Protein AF-A0A661IRS3-F1 (afdb_monomer)

Secondary structure (DSSP, 8-state):
-----------------------SPPP-TTSEEEEEETTEEEEEETTEEE-S---HHHHHHHHHTT-TT--TT-EEEEEHHHHHHHHHHHHTT--THHHHHHHTTSEEEE-EE-

Nearest PDB structures (foldseek):
  8bd3-assembly1_f1  TM=4.767E-01  e=2.513E+00  Chlorella ohadii
  7f0f-assembly1_A  TM=2.849E-01  e=7.244E+00  Saccharothrix mutabilis subsp. capreolus
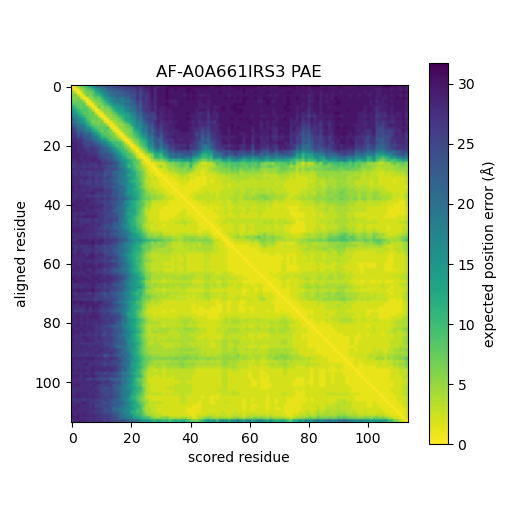
Sequence (114 aa):
MKNINSITALTFTGLLLVGCNATQPSFSPDNTVVKVSNGKSYNIPVGANISPYVDEKVIKFYQKIGLNECKDGDTTWEEENAKDEMNIAISKGDRTIYQKLAKEGRIGCASPIN

Structure (mmCIF, N/CA/C/O backbone):
data_AF-A0A661IRS3-F1
#
_entry.id   AF-A0A661IRS3-F1
#
loop_
_atom_site.group_PDB
_atom_site.id
_atom_site.type_symbol
_atom_site.label_atom_id
_atom_site.label_alt_id
_atom_site.label_comp_id
_atom_site.label_asym_id
_atom_site.label_entity_id
_atom_site.label_seq_id
_atom_site.pdbx_PDB_ins_code
_atom_site.Cartn_x
_atom_site.Cartn_y
_atom_site.Cartn_z
_atom_site.occupancy
_atom_site.B_iso_or_equiv
_atom_site.auth_seq_id
_atom_site.auth_comp_id
_atom_site.auth_asym_id
_atom_site.auth_atom_id
_atom_site.pdbx_PDB_model_num
ATOM 1 N N . MET A 1 1 ? 70.935 -24.563 -28.978 1.00 41.22 1 MET A N 1
ATOM 2 C CA . MET A 1 1 ? 69.600 -23.919 -28.993 1.00 41.22 1 MET A CA 1
ATOM 3 C C . MET A 1 1 ? 68.821 -24.486 -27.812 1.00 41.22 1 MET A C 1
ATOM 5 O O . MET A 1 1 ? 68.617 -25.685 -27.779 1.00 41.22 1 MET A O 1
ATOM 9 N N . LYS A 1 2 ? 68.819 -23.768 -26.684 1.00 40.88 2 LYS A N 1
ATOM 10 C CA . LYS A 1 2 ? 67.712 -22.943 -26.149 1.00 40.88 2 LYS A CA 1
ATOM 11 C C . LYS A 1 2 ? 66.587 -23.769 -25.489 1.00 40.88 2 LYS A C 1
ATOM 13 O O . LYS A 1 2 ? 65.656 -24.200 -26.148 1.00 40.88 2 LYS A O 1
ATOM 18 N N . ASN A 1 3 ? 66.769 -23.942 -24.177 1.00 38.69 3 ASN A N 1
ATOM 19 C CA . ASN A 1 3 ? 65.829 -23.842 -23.054 1.00 38.69 3 ASN A CA 1
ATOM 20 C C . ASN A 1 3 ? 64.414 -24.419 -23.224 1.00 38.69 3 ASN A C 1
ATOM 22 O O . ASN A 1 3 ? 63.569 -23.857 -23.916 1.00 38.69 3 ASN A O 1
ATOM 26 N N . ILE A 1 4 ? 64.153 -25.489 -22.470 1.00 53.62 4 ILE A N 1
ATOM 27 C CA . ILE A 1 4 ? 62.824 -26.040 -22.203 1.00 53.62 4 ILE A CA 1
ATOM 28 C C . ILE A 1 4 ? 62.097 -25.047 -21.287 1.00 53.62 4 ILE A C 1
ATOM 30 O O . ILE A 1 4 ? 62.492 -24.859 -20.137 1.00 53.62 4 ILE A O 1
ATOM 34 N N . ASN A 1 5 ? 61.068 -24.390 -21.817 1.00 47.81 5 ASN A N 1
ATOM 35 C CA . ASN A 1 5 ? 60.242 -23.431 -21.093 1.00 47.81 5 ASN A CA 1
ATOM 36 C C . ASN A 1 5 ? 58.891 -24.042 -20.694 1.00 47.81 5 ASN A C 1
ATOM 38 O O . ASN A 1 5 ? 58.208 -24.657 -21.509 1.00 47.81 5 ASN A O 1
ATOM 42 N N . SER A 1 6 ? 58.508 -23.705 -19.462 1.00 47.72 6 SER A N 1
ATOM 43 C CA . SER A 1 6 ? 57.142 -23.518 -18.959 1.00 47.72 6 SER A CA 1
ATOM 44 C C . SER A 1 6 ? 56.360 -24.752 -18.504 1.00 47.72 6 SER A C 1
ATOM 46 O O . SER A 1 6 ? 55.563 -25.346 -19.224 1.00 47.72 6 SER A O 1
ATOM 48 N N . ILE A 1 7 ? 56.537 -25.025 -17.209 1.00 51.81 7 ILE A N 1
ATOM 49 C CA . ILE A 1 7 ? 55.627 -25.763 -16.332 1.00 51.81 7 ILE A CA 1
ATOM 50 C C . ILE A 1 7 ? 54.243 -25.102 -16.366 1.00 51.81 7 ILE A C 1
ATOM 52 O O . ILE A 1 7 ? 54.091 -23.909 -16.104 1.00 51.81 7 ILE A O 1
ATOM 56 N N . THR A 1 8 ? 53.236 -25.904 -16.686 1.00 52.47 8 THR A N 1
ATOM 57 C CA . THR A 1 8 ? 51.813 -25.583 -16.602 1.00 52.47 8 THR A CA 1
ATOM 58 C C . THR A 1 8 ? 51.417 -25.413 -15.132 1.00 52.47 8 THR A C 1
ATOM 60 O O . THR A 1 8 ? 51.408 -26.384 -14.382 1.00 52.47 8 THR A O 1
ATOM 63 N N . ALA A 1 9 ? 51.078 -24.195 -14.711 1.00 52.56 9 ALA A N 1
ATOM 64 C CA . ALA A 1 9 ? 50.473 -23.931 -13.406 1.00 52.56 9 ALA A CA 1
ATOM 65 C C . ALA A 1 9 ? 49.120 -23.235 -13.608 1.00 52.56 9 ALA A C 1
ATOM 67 O O . ALA A 1 9 ? 49.004 -22.013 -13.605 1.00 52.56 9 ALA A O 1
ATOM 68 N N . LEU A 1 10 ? 48.089 -24.051 -13.835 1.00 57.03 10 LEU A N 1
ATOM 69 C CA . LEU A 1 10 ? 46.687 -23.667 -13.702 1.00 57.03 10 LEU A CA 1
ATOM 70 C C . LEU A 1 10 ? 46.352 -23.638 -12.206 1.00 57.03 10 LEU A C 1
ATOM 72 O O . LEU A 1 10 ? 45.936 -24.641 -11.637 1.00 57.03 10 LEU A O 1
ATOM 76 N N . THR A 1 11 ? 46.538 -22.494 -11.557 1.00 57.78 11 THR A N 1
ATOM 77 C CA . THR A 1 11 ? 45.944 -22.230 -10.240 1.00 57.78 11 THR A CA 1
ATOM 78 C C . THR A 1 11 ? 44.863 -21.177 -10.403 1.00 57.78 11 THR A C 1
ATOM 80 O O . THR A 1 11 ? 45.095 -19.982 -10.247 1.00 57.78 11 THR A O 1
ATOM 83 N N . PHE A 1 12 ? 43.671 -21.654 -10.762 1.00 54.16 12 PHE A N 1
ATOM 84 C CA . PHE A 1 12 ? 42.418 -20.919 -10.644 1.00 54.16 12 PHE A CA 1
ATOM 85 C C . PHE A 1 12 ? 42.050 -20.916 -9.153 1.00 54.16 12 PHE A C 1
ATOM 87 O O . PHE A 1 12 ? 41.363 -21.807 -8.658 1.00 54.16 12 PHE A O 1
ATOM 94 N N . THR A 1 13 ? 42.612 -19.979 -8.392 1.00 61.94 13 THR A N 1
ATOM 95 C CA . THR A 1 13 ? 42.248 -19.783 -6.987 1.00 61.94 13 THR A CA 1
ATOM 96 C C . THR A 1 13 ? 40.800 -19.312 -6.946 1.00 61.94 13 THR A C 1
ATOM 98 O O . THR A 1 13 ? 40.460 -18.249 -7.462 1.00 61.94 13 THR A O 1
ATOM 101 N N . GLY A 1 14 ? 39.939 -20.169 -6.399 1.00 55.44 14 GLY A N 1
ATOM 102 C CA . GLY A 1 14 ? 38.498 -19.996 -6.393 1.00 55.44 14 GLY A CA 1
ATOM 103 C C . GLY A 1 14 ? 38.061 -18.673 -5.778 1.00 55.44 14 GLY A C 1
ATOM 104 O O . GLY A 1 14 ? 38.348 -18.386 -4.616 1.00 55.44 14 GLY A O 1
ATOM 105 N N . LEU A 1 15 ? 37.267 -17.919 -6.541 1.00 55.81 15 LEU A N 1
ATOM 106 C CA . LEU A 1 15 ? 36.246 -17.060 -5.958 1.00 55.81 15 LEU A CA 1
ATOM 107 C C . LEU A 1 15 ? 35.217 -17.978 -5.288 1.00 55.81 15 LEU A C 1
ATOM 109 O O . LEU A 1 15 ? 34.213 -18.363 -5.889 1.00 55.81 15 LEU A O 1
ATOM 113 N N . LEU A 1 16 ? 35.474 -18.354 -4.037 1.00 56.94 16 LEU A N 1
ATOM 114 C CA . LEU A 1 16 ? 34.408 -18.795 -3.152 1.00 56.94 16 LEU A CA 1
ATOM 115 C C . LEU A 1 16 ? 33.581 -17.554 -2.838 1.00 56.94 16 LEU A C 1
ATOM 117 O O . LEU A 1 16 ? 33.927 -16.751 -1.976 1.00 56.94 16 LEU A O 1
ATOM 121 N N . LEU A 1 17 ? 32.553 -17.390 -3.671 1.00 56.47 17 LEU A N 1
ATOM 122 C CA . LEU A 1 17 ? 31.289 -16.717 -3.411 1.00 56.47 17 LEU A CA 1
ATOM 123 C C . LEU A 1 17 ? 31.183 -16.318 -1.938 1.00 56.47 17 LEU A C 1
ATOM 125 O O . LEU A 1 17 ? 30.932 -17.159 -1.074 1.00 56.47 17 LEU A O 1
ATOM 129 N N . VAL A 1 18 ? 31.386 -15.028 -1.669 1.00 56.97 18 VAL A N 1
ATOM 130 C CA . VAL A 1 18 ? 30.859 -14.386 -0.467 1.00 56.97 18 VAL A CA 1
ATOM 131 C C . VAL A 1 18 ? 29.407 -14.822 -0.366 1.00 56.97 18 VAL A C 1
ATOM 133 O O . VAL A 1 18 ? 28.574 -14.448 -1.191 1.00 56.97 18 VAL A O 1
ATOM 136 N N . GLY A 1 19 ? 29.133 -15.700 0.595 1.00 50.72 19 GLY A N 1
ATOM 137 C CA . GLY A 1 19 ? 27.785 -16.083 0.940 1.00 50.72 19 GLY A CA 1
ATOM 138 C C . GLY A 1 19 ? 27.069 -14.826 1.398 1.00 50.72 19 GLY A C 1
ATOM 139 O O . GLY A 1 19 ? 27.146 -14.460 2.568 1.00 50.72 19 GLY A O 1
ATOM 140 N N . CYS A 1 20 ? 26.355 -14.173 0.485 1.00 57.00 20 CYS A N 1
ATOM 141 C CA . CYS A 1 20 ? 25.222 -13.341 0.834 1.00 57.00 20 CYS A CA 1
ATOM 142 C C . CYS A 1 20 ? 24.144 -14.278 1.390 1.00 57.00 20 CYS A C 1
ATOM 144 O O . CYS A 1 20 ? 23.133 -14.536 0.746 1.00 57.00 20 CYS A O 1
ATOM 146 N N . ASN A 1 21 ? 24.356 -14.803 2.600 1.00 47.78 21 ASN A N 1
ATOM 147 C CA . ASN A 1 21 ? 23.243 -15.125 3.474 1.00 47.78 21 ASN A CA 1
ATOM 148 C C . ASN A 1 21 ? 22.619 -13.779 3.837 1.00 47.78 21 ASN A C 1
ATOM 150 O O . ASN A 1 21 ? 22.936 -13.176 4.859 1.00 47.78 21 ASN A O 1
ATOM 154 N N . ALA A 1 22 ? 21.773 -13.273 2.942 1.00 48.09 22 ALA A N 1
ATOM 155 C CA . ALA A 1 22 ? 20.821 -12.233 3.261 1.00 48.09 22 ALA A CA 1
ATOM 156 C C . ALA A 1 22 ? 19.787 -12.847 4.214 1.00 48.09 22 ALA A C 1
ATOM 158 O O . ALA A 1 22 ? 18.658 -13.129 3.839 1.00 48.09 22 ALA A O 1
ATOM 159 N N . THR A 1 23 ? 20.174 -13.075 5.469 1.00 52.12 23 THR A N 1
ATOM 160 C CA . THR A 1 23 ? 19.249 -13.290 6.589 1.00 52.12 23 THR A CA 1
ATOM 161 C C . THR A 1 23 ? 18.613 -11.958 6.991 1.00 52.12 23 THR A C 1
ATOM 163 O O . THR A 1 23 ? 18.555 -11.610 8.166 1.00 52.12 23 THR A O 1
ATOM 166 N N . GLN A 1 24 ? 18.152 -11.174 6.014 1.00 52.12 24 GLN A N 1
ATOM 167 C CA . GLN A 1 24 ? 17.055 -10.260 6.279 1.00 52.12 24 GLN A CA 1
ATOM 168 C C . GLN A 1 24 ? 15.790 -11.115 6.193 1.00 52.12 24 GLN A C 1
ATOM 170 O O . GLN A 1 24 ? 15.618 -11.819 5.195 1.00 52.12 24 GLN A O 1
ATOM 175 N N . PRO A 1 25 ? 14.944 -11.144 7.236 1.00 60.38 25 PRO A N 1
ATOM 176 C CA . PRO A 1 25 ? 13.684 -11.862 7.152 1.00 60.38 25 PRO A CA 1
ATOM 177 C C . PRO A 1 25 ? 12.920 -11.324 5.941 1.00 60.38 25 PRO A C 1
ATOM 179 O O . PRO A 1 25 ? 12.724 -10.116 5.815 1.00 60.38 25 PRO A O 1
ATOM 182 N N . SER A 1 26 ? 12.545 -12.217 5.024 1.00 72.88 26 SER A N 1
ATOM 183 C CA . SER A 1 26 ? 11.700 -11.862 3.889 1.00 72.88 26 SER A CA 1
ATOM 184 C C . SER A 1 26 ? 10.417 -11.228 4.417 1.00 72.88 26 SER A C 1
ATOM 186 O O . SER A 1 26 ? 9.792 -11.787 5.324 1.00 72.88 26 SER A O 1
ATOM 188 N N . PHE A 1 27 ? 10.031 -10.080 3.861 1.00 82.19 27 PHE A N 1
ATOM 189 C CA . PHE A 1 27 ? 8.761 -9.443 4.184 1.00 82.19 27 PHE A CA 1
ATOM 190 C C . PHE A 1 27 ? 7.614 -10.449 4.022 1.00 82.19 27 PHE A C 1
ATOM 192 O O . PHE A 1 27 ? 7.560 -11.184 3.035 1.00 82.19 27 PHE A O 1
ATOM 199 N N . SER A 1 28 ? 6.716 -10.495 5.005 1.00 86.00 28 SER A N 1
ATOM 200 C CA . SER A 1 28 ? 5.530 -11.347 4.975 1.00 86.00 28 SER A CA 1
ATOM 201 C C . SER A 1 28 ? 4.304 -10.507 5.326 1.00 86.00 28 SER A C 1
ATOM 203 O O . SER A 1 28 ? 4.258 -9.969 6.438 1.00 86.00 28 SER A O 1
ATOM 205 N N . PRO A 1 29 ? 3.312 -10.400 4.423 1.00 81.56 29 PRO A N 1
ATOM 206 C CA . PRO A 1 29 ? 2.099 -9.633 4.683 1.00 81.56 29 PRO A CA 1
ATOM 207 C C . PRO A 1 29 ? 1.221 -10.262 5.778 1.00 81.56 29 PRO A C 1
ATOM 209 O O . PRO A 1 29 ? 0.424 -9.565 6.400 1.00 81.56 29 PRO A O 1
ATOM 212 N N . ASP A 1 30 ? 1.401 -11.553 6.066 1.00 90.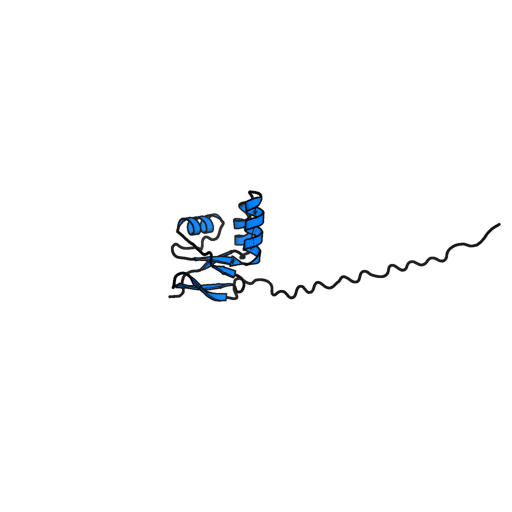12 30 ASP A N 1
ATOM 213 C CA . ASP A 1 30 ? 0.600 -12.278 7.058 1.00 90.12 30 ASP A CA 1
ATOM 214 C C . ASP A 1 30 ? 1.092 -12.060 8.500 1.00 90.12 30 ASP A C 1
ATOM 216 O O . ASP A 1 30 ? 0.358 -12.298 9.460 1.00 90.12 30 ASP A O 1
ATOM 220 N N . ASN A 1 31 ? 2.338 -11.609 8.681 1.00 93.50 31 ASN A N 1
ATOM 221 C CA . ASN A 1 31 ? 2.891 -11.305 9.999 1.00 93.50 31 ASN A CA 1
ATOM 222 C C . ASN A 1 31 ? 2.620 -9.842 10.361 1.00 93.50 31 ASN A C 1
ATOM 224 O O . ASN A 1 31 ? 3.355 -8.948 9.938 1.00 93.50 31 ASN A O 1
ATOM 228 N N . THR A 1 32 ? 1.570 -9.594 11.146 1.00 95.19 32 THR A N 1
ATOM 229 C CA . THR A 1 32 ? 1.075 -8.237 11.404 1.00 95.19 32 THR A CA 1
ATOM 230 C C . THR A 1 32 ? 1.436 -7.679 12.781 1.00 95.19 32 THR A C 1
ATOM 232 O O . THR A 1 32 ? 1.547 -8.406 13.765 1.00 95.19 32 THR A O 1
ATOM 235 N N . VAL A 1 33 ? 1.513 -6.353 12.865 1.00 95.62 33 VAL A N 1
ATOM 236 C CA . VAL A 1 33 ? 1.629 -5.553 14.085 1.00 95.62 33 VAL A CA 1
ATOM 237 C C . VAL A 1 33 ? 0.523 -4.497 14.119 1.00 95.62 33 VAL A C 1
ATOM 239 O O . VAL A 1 33 ? 0.081 -4.005 13.078 1.00 95.62 33 VAL A O 1
ATOM 242 N N . VAL A 1 34 ? 0.091 -4.117 15.323 1.00 96.12 34 VAL A N 1
ATOM 243 C CA . VAL A 1 34 ? -0.856 -3.012 15.502 1.00 96.12 34 VAL A CA 1
ATOM 244 C C . VAL A 1 34 ? -0.122 -1.680 15.356 1.00 96.12 34 VAL A C 1
ATOM 246 O O . VAL A 1 34 ? 0.832 -1.408 16.088 1.00 96.12 34 VAL A O 1
ATOM 249 N N . LYS A 1 35 ? -0.591 -0.816 14.453 1.00 94.62 35 LYS A N 1
A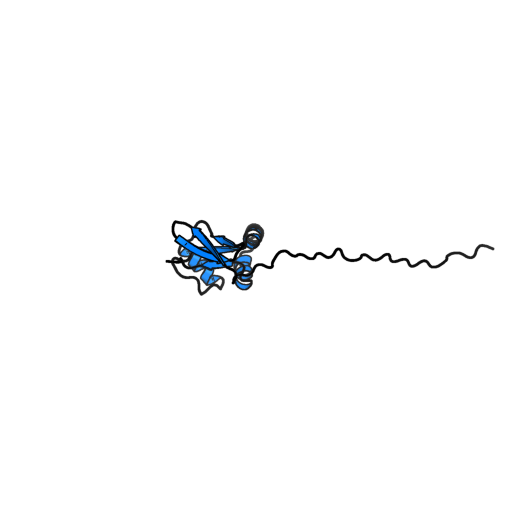TOM 250 C CA . LYS A 1 35 ? -0.177 0.592 14.377 1.00 94.62 35 LYS A CA 1
ATOM 251 C C . LYS A 1 35 ? -1.377 1.516 14.536 1.00 94.62 35 LYS A C 1
ATOM 253 O O . LYS A 1 35 ? -2.471 1.219 14.066 1.00 94.62 35 LYS A O 1
ATOM 258 N N . VAL A 1 36 ? -1.152 2.653 15.191 1.00 92.56 36 VAL A N 1
ATOM 259 C CA . VAL A 1 36 ? -2.174 3.681 15.409 1.00 92.56 36 VAL A CA 1
ATOM 260 C C . VAL A 1 36 ? -1.953 4.829 14.432 1.00 92.56 36 VAL A C 1
ATOM 262 O O . VAL A 1 36 ? -0.851 5.369 14.348 1.00 92.56 36 VAL A O 1
ATOM 265 N N . SER A 1 37 ? -3.004 5.216 13.713 1.00 90.81 37 SER A N 1
ATOM 266 C CA . SER A 1 37 ? -3.021 6.382 12.828 1.00 90.81 37 SER A CA 1
ATOM 267 C C . SER A 1 37 ? -4.367 7.091 12.946 1.00 90.81 37 SER A C 1
ATOM 269 O O . SER A 1 37 ? -5.419 6.454 12.903 1.00 90.81 37 SER A O 1
ATOM 271 N N . ASN A 1 38 ? -4.348 8.413 13.137 1.00 87.62 38 ASN A N 1
ATOM 272 C CA . ASN A 1 38 ? -5.551 9.241 13.300 1.00 87.62 38 ASN A CA 1
ATOM 273 C C . ASN A 1 38 ? -6.532 8.719 14.372 1.00 87.62 38 ASN A C 1
ATOM 275 O O . ASN A 1 38 ? -7.744 8.708 14.169 1.00 87.62 38 ASN A O 1
ATOM 279 N N . GLY A 1 39 ? -6.004 8.243 15.505 1.00 89.56 39 GLY A N 1
ATOM 280 C CA . GLY A 1 39 ? -6.805 7.723 16.621 1.00 89.56 39 GLY A CA 1
ATOM 281 C C . GLY A 1 39 ? -7.455 6.356 16.378 1.00 89.56 39 GLY A C 1
ATOM 282 O O . GLY A 1 39 ? -8.177 5.878 17.246 1.00 89.56 39 GLY A O 1
ATOM 283 N N . LYS A 1 40 ? -7.197 5.718 15.231 1.00 93.00 40 LYS A N 1
ATOM 284 C CA . LYS A 1 40 ? -7.659 4.366 14.902 1.00 93.00 40 LYS A CA 1
ATOM 285 C C . LYS A 1 40 ? -6.483 3.394 14.895 1.00 93.00 40 LYS A C 1
ATOM 287 O O . LYS A 1 40 ? -5.381 3.753 14.474 1.00 93.00 40 LYS A O 1
ATOM 292 N N . SER A 1 41 ? -6.727 2.171 15.343 1.00 95.25 41 SER A N 1
ATOM 293 C CA . SER A 1 41 ? -5.747 1.081 15.338 1.00 95.25 41 SER A CA 1
ATOM 294 C C . SER A 1 41 ? -5.925 0.225 14.090 1.00 95.25 41 SER A C 1
ATOM 296 O O . SER A 1 41 ? -7.053 -0.009 13.676 1.00 95.25 41 SER A O 1
ATOM 298 N N . TYR A 1 42 ? -4.839 -0.265 13.502 1.00 95.69 42 TYR A N 1
ATOM 299 C CA . TYR A 1 42 ? -4.857 -1.103 12.298 1.00 95.69 42 TYR A CA 1
ATOM 300 C C . TYR A 1 42 ? -3.870 -2.256 12.449 1.00 95.69 42 TYR A C 1
ATOM 302 O O . TYR A 1 42 ? -2.773 -2.049 12.969 1.00 95.69 42 TYR A O 1
ATOM 310 N N . ASN A 1 43 ? -4.232 -3.443 11.958 1.00 96.06 43 ASN A N 1
ATOM 311 C CA . ASN A 1 43 ? -3.284 -4.543 11.778 1.00 96.06 43 ASN A CA 1
ATOM 312 C C . ASN A 1 43 ? -2.619 -4.370 10.414 1.00 96.06 43 ASN A C 1
ATOM 314 O O . ASN A 1 43 ? -3.300 -4.433 9.393 1.00 96.06 43 ASN A O 1
ATOM 318 N N . ILE A 1 44 ? -1.308 -4.147 10.400 1.00 95.38 44 ILE A N 1
ATOM 319 C CA . ILE A 1 44 ? -0.524 -4.045 9.163 1.00 95.38 44 ILE A CA 1
ATOM 320 C C . ILE A 1 44 ? 0.692 -4.968 9.239 1.00 95.38 44 ILE A C 1
ATOM 322 O O . ILE A 1 44 ? 1.125 -5.282 10.348 1.00 95.38 44 ILE A O 1
ATOM 326 N N . PRO A 1 45 ? 1.304 -5.356 8.114 1.00 95.38 45 PRO A N 1
ATOM 327 C CA . PRO A 1 45 ? 2.510 -6.176 8.135 1.00 95.38 45 PRO A CA 1
ATOM 328 C C . PRO A 1 45 ? 3.673 -5.541 8.912 1.00 95.38 45 PRO A C 1
ATOM 330 O O . PRO A 1 45 ? 3.888 -4.324 8.887 1.00 95.38 45 PRO A O 1
ATOM 333 N N . VAL A 1 46 ? 4.472 -6.368 9.584 1.00 93.31 46 VAL A N 1
ATOM 334 C CA . VAL A 1 46 ? 5.734 -5.937 10.201 1.00 93.31 46 VAL A CA 1
ATOM 335 C C . VAL A 1 46 ? 6.671 -5.401 9.112 1.00 93.31 46 VAL A C 1
ATOM 337 O O . VAL A 1 46 ? 6.853 -6.028 8.074 1.00 93.31 46 VAL A O 1
ATOM 340 N N . GLY A 1 47 ? 7.268 -4.228 9.342 1.00 90.75 47 GLY A N 1
ATOM 341 C CA . GLY A 1 47 ? 8.102 -3.543 8.342 1.00 90.75 47 GLY A CA 1
ATOM 342 C C . GLY A 1 47 ? 7.317 -2.714 7.314 1.00 90.75 47 GLY A C 1
ATOM 343 O O . GLY A 1 47 ? 7.923 -2.069 6.462 1.00 90.75 47 GLY A O 1
ATOM 344 N N . ALA A 1 48 ? 5.982 -2.674 7.407 1.00 94.19 48 ALA A N 1
ATOM 345 C CA . ALA A 1 48 ? 5.161 -1.740 6.645 1.00 94.19 48 ALA A CA 1
ATOM 346 C C . ALA A 1 48 ? 4.900 -0.437 7.412 1.00 94.19 48 ALA A C 1
ATOM 348 O O . ALA A 1 48 ? 4.957 -0.370 8.646 1.00 94.19 48 ALA A O 1
ATOM 349 N N . ASN A 1 49 ? 4.573 0.620 6.678 1.00 93.88 49 ASN A N 1
ATOM 350 C CA . ASN A 1 49 ? 4.205 1.928 7.199 1.00 93.88 49 ASN A CA 1
ATOM 351 C C . ASN A 1 49 ? 2.815 2.317 6.713 1.00 93.88 49 ASN A C 1
ATOM 353 O O . ASN A 1 49 ? 2.463 2.039 5.575 1.00 93.88 49 ASN A O 1
ATOM 357 N N . ILE A 1 50 ? 2.037 2.953 7.590 1.00 93.94 50 ILE A N 1
ATOM 358 C CA . ILE A 1 50 ? 0.729 3.501 7.226 1.00 93.94 50 ILE A CA 1
ATOM 359 C C . ILE A 1 50 ? 0.947 4.772 6.410 1.00 93.94 50 ILE A C 1
ATOM 361 O O . ILE A 1 50 ? 1.735 5.638 6.809 1.00 93.94 50 ILE A O 1
ATOM 365 N N . SER A 1 51 ? 0.215 4.910 5.309 1.00 89.62 51 SER A N 1
ATOM 366 C CA . SER A 1 51 ? 0.203 6.143 4.533 1.00 89.62 51 SER A CA 1
ATOM 367 C C . SER A 1 51 ? -0.414 7.273 5.381 1.00 89.62 51 SER A C 1
ATOM 369 O O . SER A 1 51 ? -1.473 7.097 5.987 1.00 89.62 51 SER A O 1
ATOM 371 N N . PRO A 1 52 ? 0.215 8.459 5.450 1.00 82.75 52 PRO A N 1
ATOM 372 C CA . PRO A 1 52 ? -0.163 9.503 6.408 1.00 82.75 52 PRO A CA 1
ATOM 373 C C . PRO A 1 52 ? -1.546 10.116 6.145 1.00 82.75 52 PRO A C 1
ATOM 375 O O . PRO A 1 52 ? -2.180 10.633 7.064 1.00 82.75 52 PRO A O 1
ATOM 378 N N . TYR A 1 53 ? -2.014 10.073 4.898 1.00 84.12 53 TYR A N 1
ATOM 379 C CA . TYR A 1 53 ? -3.311 10.599 4.497 1.00 84.12 53 TYR A CA 1
ATOM 380 C C . TYR A 1 53 ? -3.956 9.657 3.487 1.00 84.12 53 TYR A C 1
ATOM 382 O O . TYR A 1 53 ? -3.397 9.412 2.419 1.00 84.12 53 TYR A O 1
ATOM 390 N N . VAL A 1 54 ? -5.131 9.143 3.840 1.00 90.88 54 VAL A N 1
ATOM 391 C CA . VAL A 1 54 ? -5.916 8.239 3.001 1.00 90.88 54 VAL A CA 1
ATOM 392 C C . VAL A 1 54 ? -7.328 8.792 2.921 1.00 90.88 54 VAL A C 1
ATOM 394 O O . VAL A 1 54 ? -7.986 8.984 3.943 1.00 90.88 54 VAL A O 1
ATOM 397 N N . ASP A 1 55 ? -7.766 9.076 1.700 1.00 91.88 55 ASP A N 1
ATOM 398 C CA . ASP A 1 55 ? -9.127 9.484 1.377 1.00 91.88 55 ASP A CA 1
ATOM 399 C C . ASP A 1 55 ? -9.761 8.488 0.390 1.00 91.88 55 ASP A C 1
ATOM 401 O O . ASP A 1 55 ? -9.121 7.544 -0.085 1.00 91.88 55 ASP A O 1
ATOM 405 N N . GLU A 1 56 ? -11.027 8.707 0.036 1.00 92.44 56 GLU A N 1
ATOM 406 C CA . GLU A 1 56 ? -11.728 7.852 -0.929 1.00 92.44 56 GLU A CA 1
ATOM 407 C C . GLU A 1 56 ? -11.036 7.777 -2.299 1.00 92.44 56 GLU A C 1
ATOM 409 O O . GLU A 1 56 ? -11.174 6.780 -3.007 1.00 92.44 56 GLU A O 1
ATOM 414 N N . LYS A 1 57 ? -10.317 8.825 -2.726 1.00 94.00 57 LYS A N 1
ATOM 415 C CA . LYS A 1 57 ? -9.627 8.813 -4.023 1.00 94.00 57 LYS A CA 1
ATOM 416 C C . LYS A 1 57 ? -8.433 7.869 -3.976 1.00 94.00 57 LYS A C 1
ATOM 418 O O . LYS A 1 57 ? -8.209 7.158 -4.956 1.00 94.00 57 LYS A O 1
ATOM 423 N N . VAL A 1 58 ? -7.708 7.843 -2.857 1.00 94.19 58 VAL A N 1
ATOM 424 C CA . VAL A 1 58 ? -6.617 6.890 -2.614 1.00 94.19 58 VAL A CA 1
ATOM 425 C C . VAL A 1 58 ? -7.157 5.460 -2.607 1.00 94.19 58 VAL A C 1
ATOM 427 O O . VAL A 1 58 ? -6.651 4.625 -3.352 1.00 94.19 58 VAL A O 1
ATOM 430 N N . ILE A 1 59 ? -8.243 5.188 -1.879 1.00 96.12 59 ILE A N 1
ATOM 431 C CA . ILE A 1 59 ? -8.863 3.852 -1.857 1.00 96.12 59 ILE A CA 1
ATOM 432 C C . ILE A 1 59 ? -9.314 3.415 -3.257 1.00 96.12 59 ILE A C 1
ATOM 434 O O . ILE A 1 59 ? -8.964 2.326 -3.714 1.00 96.12 59 ILE A O 1
ATOM 438 N N . LYS A 1 60 ? -10.002 4.289 -4.002 1.00 95.81 60 LYS A N 1
ATOM 439 C CA . LYS A 1 60 ? -10.417 4.010 -5.389 1.00 95.81 60 LYS A CA 1
ATOM 440 C C . LYS A 1 60 ? -9.228 3.786 -6.324 1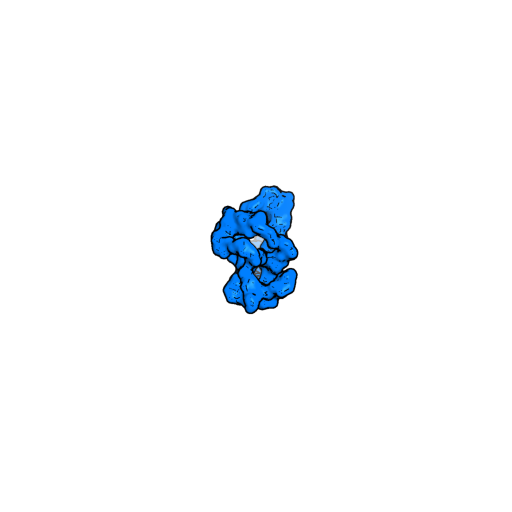.00 95.81 60 LYS A C 1
ATOM 442 O O . LYS A 1 60 ? -9.352 3.057 -7.308 1.00 95.81 60 LYS A O 1
ATOM 447 N N . PHE A 1 61 ? -8.082 4.413 -6.065 1.00 95.00 61 PHE A N 1
ATOM 448 C CA . PHE A 1 61 ? -6.851 4.128 -6.799 1.00 95.00 61 PHE A CA 1
ATOM 449 C C . PHE A 1 61 ? -6.318 2.725 -6.476 1.00 95.00 61 PHE A C 1
ATOM 451 O O . PHE A 1 61 ? -6.026 1.982 -7.412 1.00 95.00 61 PHE A O 1
ATOM 458 N N . TYR A 1 62 ? -6.273 2.334 -5.198 1.00 95.38 62 TYR A N 1
ATOM 459 C CA . TYR A 1 62 ? -5.816 1.006 -4.761 1.00 95.38 62 TYR A CA 1
ATOM 460 C C . TYR A 1 62 ? -6.696 -0.121 -5.333 1.00 95.38 62 TYR A C 1
ATOM 462 O O . TYR A 1 62 ? -6.188 -1.106 -5.870 1.00 95.38 62 TYR A O 1
ATOM 470 N N . GLN A 1 63 ? -8.014 0.083 -5.373 1.00 96.50 63 GLN A N 1
ATOM 471 C CA . GLN A 1 63 ? -8.941 -0.823 -6.060 1.00 96.50 63 GLN A CA 1
ATOM 472 C C . GLN A 1 63 ? -8.600 -0.967 -7.555 1.00 96.50 63 GLN A C 1
ATOM 474 O O . GLN A 1 63 ? -8.498 -2.074 -8.079 1.00 96.50 63 GLN A O 1
ATOM 479 N N . LYS A 1 64 ? -8.340 0.145 -8.260 1.00 95.75 64 LYS A N 1
ATOM 480 C CA . LYS A 1 64 ? -8.006 0.130 -9.700 1.00 95.75 64 LYS A CA 1
ATOM 481 C C . LYS A 1 64 ? -6.687 -0.570 -10.031 1.00 95.75 64 LYS A C 1
ATOM 483 O O . LYS A 1 64 ? -6.520 -1.017 -11.165 1.00 95.75 64 LYS A O 1
ATOM 488 N N . ILE A 1 65 ? -5.745 -0.636 -9.091 1.00 94.19 65 ILE A N 1
ATOM 489 C CA . ILE A 1 65 ? -4.459 -1.325 -9.291 1.00 94.19 65 ILE A CA 1
ATOM 490 C C . ILE A 1 65 ? -4.507 -2.813 -8.915 1.00 94.19 65 ILE A C 1
ATOM 492 O O . ILE A 1 65 ? -3.499 -3.497 -9.084 1.00 94.19 65 ILE A O 1
ATOM 496 N N . GLY A 1 66 ? -5.668 -3.323 -8.486 1.00 93.31 66 GLY A N 1
ATOM 497 C CA . GLY A 1 66 ? -5.918 -4.750 -8.268 1.00 93.31 66 GLY A CA 1
ATOM 498 C C . GLY A 1 66 ? -6.210 -5.152 -6.822 1.00 93.31 66 GLY A C 1
ATOM 499 O O . GLY A 1 66 ? -6.516 -6.320 -6.601 1.00 93.31 66 GLY A O 1
ATOM 500 N N . LEU A 1 67 ? -6.167 -4.216 -5.868 1.00 95.50 67 LEU A N 1
ATOM 501 C CA . LEU A 1 67 ? -6.506 -4.456 -4.459 1.00 95.50 67 LEU A CA 1
ATOM 502 C C . LEU A 1 67 ? -8.011 -4.242 -4.245 1.00 95.50 67 LEU A C 1
ATOM 504 O O . LEU A 1 67 ? -8.461 -3.265 -3.643 1.00 95.50 67 LEU A O 1
ATOM 508 N N . ASN A 1 68 ? -8.812 -5.121 -4.847 1.00 94.88 68 ASN A N 1
ATOM 509 C CA . ASN A 1 68 ? -10.275 -5.008 -4.878 1.00 94.88 68 ASN A CA 1
ATOM 510 C C . ASN A 1 68 ? -10.925 -5.159 -3.491 1.00 94.88 68 ASN A C 1
ATOM 512 O O . ASN A 1 68 ? -12.090 -4.811 -3.312 1.00 94.88 68 ASN A O 1
ATOM 516 N N . GLU A 1 69 ? -10.189 -5.700 -2.524 1.00 93.31 69 GLU A N 1
ATOM 517 C CA . GLU A 1 69 ? -10.597 -5.877 -1.136 1.00 93.31 69 GLU A CA 1
ATOM 518 C C . GLU A 1 69 ? -10.546 -4.590 -0.303 1.00 93.31 69 GLU A C 1
ATOM 520 O O . GLU A 1 69 ? -11.162 -4.556 0.763 1.00 93.31 69 GLU A O 1
ATOM 525 N N . CYS A 1 70 ? -9.865 -3.544 -0.786 1.00 95.62 70 CYS A N 1
ATOM 526 C CA . CYS A 1 70 ? -9.836 -2.226 -0.154 1.00 95.62 70 CYS A CA 1
ATOM 527 C C . CYS A 1 70 ? -11.237 -1.600 -0.110 1.00 95.62 70 CYS A C 1
ATOM 529 O O . CYS A 1 70 ? -11.943 -1.565 -1.122 1.00 95.62 70 CYS A O 1
ATOM 531 N N . LYS A 1 71 ? -11.627 -1.046 1.039 1.00 95.19 71 LYS A N 1
ATOM 532 C CA . LYS A 1 71 ? -12.948 -0.447 1.283 1.00 95.19 71 LYS A CA 1
ATOM 533 C C . LYS A 1 71 ? -12.834 1.003 1.730 1.00 95.19 71 LYS A C 1
ATOM 535 O O . LYS A 1 71 ? -11.827 1.431 2.290 1.00 95.19 71 LYS A O 1
ATOM 540 N N . ASP A 1 72 ? -13.902 1.763 1.509 1.00 91.75 72 ASP A N 1
ATOM 541 C CA . ASP A 1 72 ? -13.988 3.133 2.010 1.00 91.75 72 ASP A CA 1
ATOM 542 C C . ASP A 1 72 ? -13.851 3.139 3.542 1.00 91.75 72 ASP A C 1
ATOM 544 O O . ASP A 1 72 ? -14.541 2.402 4.250 1.00 91.75 72 ASP A O 1
ATOM 548 N N . GLY A 1 73 ? -12.944 3.975 4.052 1.00 89.69 73 GLY A N 1
ATOM 549 C CA . GLY A 1 73 ? -12.609 4.045 5.477 1.00 89.69 73 GLY A CA 1
ATOM 550 C C . GLY A 1 73 ? -11.424 3.176 5.910 1.00 89.69 73 GLY A C 1
ATOM 551 O O . GLY A 1 73 ? -10.988 3.315 7.058 1.00 89.69 73 GLY A O 1
ATOM 552 N N . ASP A 1 74 ? -10.880 2.345 5.017 1.00 95.44 74 ASP A N 1
ATOM 553 C CA . ASP A 1 74 ? -9.595 1.682 5.232 1.00 95.44 74 ASP A CA 1
ATOM 554 C C . ASP A 1 74 ? -8.442 2.694 5.228 1.00 95.44 74 ASP A C 1
ATOM 556 O O . ASP A 1 74 ? -8.531 3.799 4.685 1.00 95.44 74 ASP A O 1
ATOM 560 N N . THR A 1 75 ? -7.323 2.285 5.818 1.00 95.69 75 THR A N 1
ATOM 561 C CA . THR A 1 75 ? -6.027 2.909 5.567 1.00 95.69 75 THR A CA 1
ATOM 562 C C . THR A 1 75 ? -5.249 2.108 4.524 1.00 95.69 75 THR A C 1
ATOM 564 O O . THR A 1 75 ? -5.581 0.958 4.239 1.00 95.69 75 THR A O 1
ATOM 567 N N . THR A 1 76 ? -4.195 2.698 3.974 1.00 96.25 76 THR A N 1
ATOM 568 C CA . THR A 1 76 ? -3.236 2.027 3.095 1.00 96.25 76 THR A CA 1
ATOM 569 C C . THR A 1 76 ? -1.913 1.866 3.825 1.00 96.25 76 THR A C 1
ATOM 571 O O . THR A 1 76 ? -1.565 2.661 4.704 1.00 96.25 76 THR A O 1
ATOM 574 N N . TRP A 1 77 ? -1.183 0.813 3.485 1.00 96.00 77 TRP A N 1
ATOM 575 C CA . TRP A 1 77 ? 0.144 0.554 4.020 1.00 96.00 77 TRP A CA 1
ATOM 576 C C . TRP A 1 77 ? 1.100 0.147 2.908 1.00 96.00 77 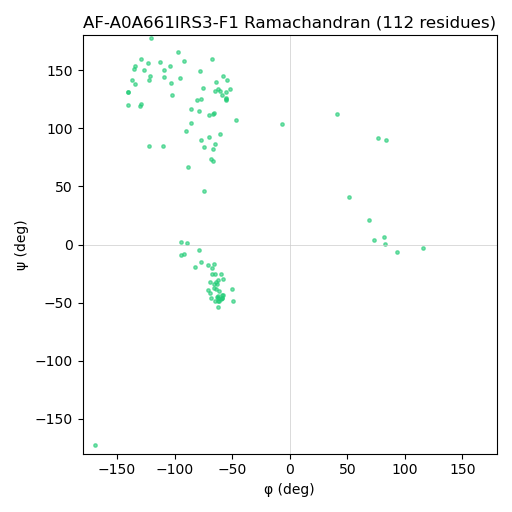TRP A C 1
ATOM 578 O O . TRP A 1 77 ? 0.697 -0.454 1.909 1.00 96.00 77 TRP A O 1
ATOM 588 N N . GLU A 1 78 ? 2.377 0.459 3.101 1.00 95.19 78 GLU A N 1
ATOM 589 C CA . GLU A 1 78 ? 3.450 0.083 2.187 1.00 95.19 78 GLU A CA 1
ATOM 590 C C . GLU A 1 78 ? 4.649 -0.468 2.953 1.00 95.19 78 GLU A C 1
ATOM 592 O O . GLU A 1 78 ? 5.040 0.083 3.985 1.00 95.19 78 GLU A O 1
ATOM 597 N N . GLU A 1 79 ? 5.257 -1.542 2.449 1.00 94.69 79 GLU A N 1
ATOM 598 C CA . GLU A 1 79 ? 6.576 -1.983 2.906 1.00 94.69 79 GLU A CA 1
ATOM 599 C C . GLU A 1 79 ? 7.583 -0.826 2.779 1.00 94.69 79 GLU A C 1
ATOM 601 O O . GLU A 1 79 ? 7.576 -0.074 1.801 1.00 94.69 79 GLU A O 1
ATOM 606 N N . GLU A 1 80 ? 8.4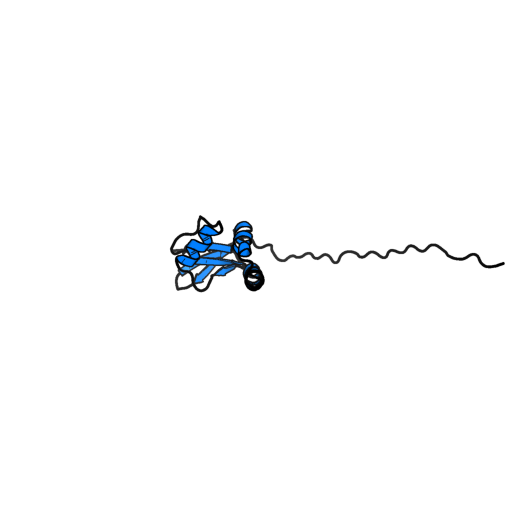84 -0.698 3.751 1.00 89.69 80 GLU A N 1
ATOM 607 C CA . GLU A 1 80 ? 9.533 0.323 3.757 1.00 89.69 80 GLU A CA 1
ATOM 608 C C . GLU A 1 80 ? 10.325 0.396 2.437 1.00 89.69 80 GLU A C 1
ATOM 610 O O . GLU A 1 80 ? 10.409 1.469 1.842 1.00 89.69 80 GLU A O 1
ATOM 615 N N . ASN A 1 81 ? 10.796 -0.736 1.902 1.00 91.06 81 ASN A N 1
ATOM 616 C CA . ASN A 1 81 ? 11.528 -0.756 0.627 1.00 91.06 81 ASN A CA 1
ATOM 617 C C . ASN A 1 81 ? 10.635 -0.436 -0.583 1.00 91.06 81 ASN A C 1
ATOM 619 O O . ASN A 1 81 ? 11.084 0.170 -1.557 1.00 91.06 81 ASN A O 1
ATOM 623 N N . ALA A 1 82 ? 9.356 -0.820 -0.527 1.00 92.56 82 ALA A N 1
ATOM 624 C CA . ALA A 1 82 ? 8.400 -0.533 -1.590 1.00 92.56 82 ALA A CA 1
ATOM 625 C C . ALA A 1 82 ? 8.189 0.981 -1.745 1.00 92.56 82 ALA A C 1
ATOM 627 O O . ALA A 1 82 ? 8.047 1.474 -2.864 1.00 92.56 82 ALA A O 1
ATOM 628 N N . LYS A 1 83 ? 8.247 1.742 -0.644 1.00 88.44 83 LYS A N 1
ATOM 629 C CA . LYS A 1 83 ? 8.171 3.208 -0.670 1.00 88.44 83 LYS A CA 1
ATOM 630 C C . LYS A 1 83 ? 9.281 3.837 -1.514 1.00 88.44 83 LYS A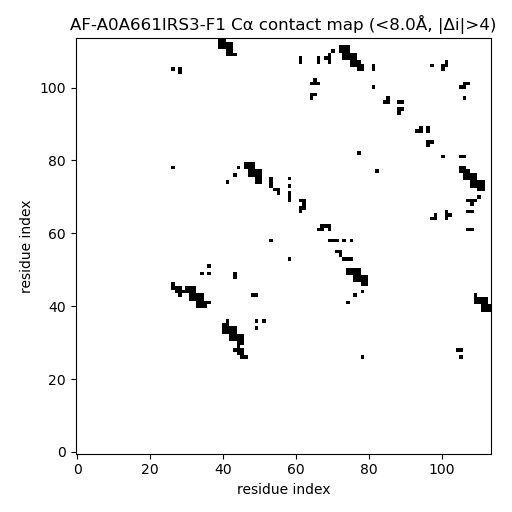 C 1
ATOM 632 O O . LYS A 1 83 ? 9.004 4.710 -2.340 1.00 88.44 83 LYS A O 1
ATOM 637 N N . ASP A 1 84 ? 10.516 3.384 -1.334 1.00 90.81 84 ASP A N 1
ATOM 638 C CA . ASP A 1 84 ? 11.664 3.906 -2.078 1.00 90.81 84 ASP A CA 1
ATOM 639 C C . ASP A 1 84 ? 11.601 3.515 -3.557 1.00 90.81 84 ASP A C 1
ATOM 641 O O . ASP A 1 84 ? 11.814 4.359 -4.434 1.00 90.81 84 ASP A O 1
ATOM 645 N N . GLU A 1 85 ? 11.212 2.272 -3.854 1.00 94.38 85 GLU A N 1
ATOM 646 C CA . GLU A 1 85 ? 10.989 1.811 -5.227 1.00 94.38 85 GLU A CA 1
ATOM 647 C C . GLU A 1 85 ? 9.916 2.636 -5.946 1.00 94.38 85 GLU A C 1
ATOM 649 O O . GLU A 1 85 ? 10.123 3.052 -7.090 1.00 94.38 85 GLU A O 1
ATOM 654 N N . MET A 1 86 ? 8.798 2.934 -5.274 1.00 93.25 86 MET A N 1
ATOM 655 C CA . MET A 1 86 ? 7.751 3.799 -5.820 1.00 93.25 86 MET A CA 1
ATOM 656 C C . MET A 1 86 ? 8.276 5.203 -6.103 1.00 93.25 86 MET A C 1
ATOM 658 O O . MET A 1 86 ? 8.072 5.706 -7.205 1.00 93.25 86 MET A O 1
ATOM 662 N N . ASN A 1 87 ? 8.982 5.829 -5.158 1.00 91.69 87 ASN A N 1
ATOM 663 C CA . ASN A 1 87 ? 9.524 7.177 -5.350 1.00 91.69 87 ASN A CA 1
ATOM 664 C C . ASN A 1 87 ? 10.460 7.240 -6.567 1.00 91.69 87 ASN A C 1
ATOM 666 O O . ASN A 1 87 ? 10.349 8.148 -7.395 1.00 91.69 87 ASN A O 1
ATOM 670 N N . ILE A 1 88 ? 11.339 6.244 -6.721 1.00 95.50 88 ILE A N 1
ATOM 671 C CA . ILE A 1 88 ? 12.256 6.150 -7.862 1.00 95.50 88 ILE A CA 1
ATOM 672 C C . ILE A 1 88 ? 11.482 5.939 -9.168 1.00 95.50 88 ILE A C 1
ATOM 674 O O . ILE A 1 88 ? 11.741 6.639 -10.148 1.00 95.50 88 ILE A O 1
ATOM 678 N N . ALA A 1 89 ? 10.538 5.000 -9.212 1.00 95.69 89 ALA A N 1
ATOM 679 C CA . ALA A 1 89 ? 9.759 4.703 -10.413 1.00 95.69 89 ALA A CA 1
ATOM 680 C C . ALA A 1 89 ? 8.894 5.896 -10.852 1.00 95.69 89 ALA A C 1
ATOM 682 O O . ALA A 1 89 ? 8.928 6.297 -12.016 1.00 95.69 89 ALA A O 1
ATOM 683 N N . ILE A 1 90 ? 8.210 6.545 -9.908 1.00 93.38 90 ILE A N 1
ATOM 684 C CA . ILE A 1 90 ? 7.379 7.727 -10.163 1.00 93.38 90 ILE A CA 1
ATOM 685 C C . ILE A 1 90 ? 8.233 8.897 -10.653 1.00 93.38 90 ILE A C 1
ATOM 687 O O . ILE A 1 90 ? 7.815 9.597 -11.575 1.00 93.38 90 ILE A O 1
ATOM 691 N N . SER A 1 91 ? 9.447 9.078 -10.114 1.00 95.25 91 SER A N 1
ATOM 692 C CA . SER A 1 91 ? 10.382 10.107 -10.601 1.00 95.25 91 SER A CA 1
ATOM 693 C C . SER A 1 91 ? 10.760 9.916 -12.077 1.00 95.25 91 SER A C 1
ATOM 695 O O . SER A 1 91 ? 11.066 10.880 -12.773 1.00 95.25 91 SER A O 1
ATOM 697 N N . LYS A 1 92 ? 10.676 8.674 -12.572 1.00 96.50 92 LYS A N 1
ATOM 698 C CA . LYS A 1 92 ? 10.907 8.281 -13.969 1.00 96.50 92 LYS A CA 1
ATOM 699 C C . LYS A 1 92 ? 9.617 8.214 -14.799 1.00 96.50 92 LYS A C 1
ATOM 701 O O . LYS A 1 92 ? 9.669 7.848 -15.969 1.00 96.50 92 LYS A O 1
ATOM 706 N N . GLY A 1 93 ? 8.468 8.554 -14.213 1.00 94.38 93 GLY A N 1
ATOM 707 C CA . GLY A 1 93 ? 7.158 8.508 -14.865 1.00 94.38 93 GLY A CA 1
ATOM 708 C C . GLY A 1 93 ? 6.494 7.127 -14.895 1.00 94.38 93 GLY A C 1
ATOM 709 O O . GLY A 1 93 ? 5.434 6.986 -15.504 1.00 94.38 93 GLY A O 1
ATOM 710 N N . ASP A 1 94 ? 7.064 6.117 -14.234 1.00 95.00 94 ASP A N 1
ATOM 711 C CA . ASP A 1 94 ? 6.492 4.774 -14.186 1.00 95.00 94 ASP A CA 1
ATOM 712 C C . ASP A 1 94 ? 5.470 4.647 -13.049 1.00 95.00 94 ASP A C 1
ATOM 714 O O . ASP A 1 94 ? 5.808 4.539 -11.871 1.00 95.00 94 ASP A O 1
ATOM 718 N N . ARG A 1 95 ? 4.188 4.646 -13.424 1.00 91.19 95 ARG A N 1
ATOM 719 C CA . ARG A 1 95 ? 3.063 4.425 -12.503 1.00 91.19 95 ARG A CA 1
ATOM 720 C C . ARG A 1 95 ? 2.637 2.961 -12.403 1.00 91.19 95 ARG A C 1
ATOM 722 O O . ARG A 1 95 ? 1.810 2.635 -11.555 1.00 91.19 95 ARG A O 1
ATOM 729 N N . THR A 1 96 ? 3.180 2.077 -13.239 1.00 95.38 96 THR A N 1
ATOM 730 C CA . THR A 1 96 ? 2.859 0.640 -13.207 1.00 95.38 96 THR A CA 1
ATOM 731 C C . THR A 1 96 ? 3.451 -0.048 -11.976 1.00 95.38 96 THR A C 1
ATOM 733 O O . THR A 1 96 ? 2.950 -1.091 -11.555 1.00 95.38 96 THR A O 1
ATOM 736 N N . ILE A 1 97 ? 4.436 0.591 -11.332 1.00 96.38 97 ILE A N 1
ATOM 737 C CA . ILE A 1 97 ? 5.040 0.156 -10.069 1.00 96.38 97 ILE A CA 1
ATOM 738 C C . ILE A 1 97 ? 4.001 -0.168 -8.989 1.00 96.38 97 ILE A C 1
ATOM 740 O O . ILE A 1 97 ? 4.133 -1.174 -8.303 1.00 96.38 97 ILE A O 1
ATOM 744 N N . TYR A 1 98 ? 2.917 0.606 -8.895 1.00 94.50 98 TYR A N 1
ATOM 745 C CA . TYR A 1 98 ? 1.848 0.351 -7.929 1.00 94.50 98 TYR A CA 1
ATOM 746 C C . TYR A 1 98 ? 1.165 -1.000 -8.171 1.00 94.50 98 TYR A C 1
ATOM 748 O O . TYR A 1 98 ? 0.974 -1.776 -7.242 1.00 94.50 98 TYR A O 1
ATOM 756 N N . GLN A 1 99 ? 0.852 -1.322 -9.430 1.00 96.88 99 GLN A N 1
ATOM 757 C CA . GLN A 1 99 ? 0.254 -2.611 -9.793 1.00 96.88 99 GLN A CA 1
ATOM 758 C C . GLN A 1 99 ? 1.221 -3.769 -9.543 1.00 96.88 99 GLN A C 1
ATOM 760 O O . GLN A 1 99 ? 0.798 -4.848 -9.132 1.00 96.88 99 GLN A O 1
ATOM 765 N N . LYS A 1 100 ? 2.517 -3.560 -9.802 1.00 96.44 100 LYS A N 1
ATOM 766 C CA . LYS A 1 100 ? 3.557 -4.551 -9.518 1.00 96.44 100 LYS A CA 1
ATOM 767 C C . LYS A 1 100 ? 3.624 -4.845 -8.015 1.00 96.44 100 LYS A C 1
ATOM 769 O O . LYS A 1 100 ? 3.482 -5.997 -7.624 1.00 96.44 100 LYS A O 1
ATOM 774 N N . LEU A 1 101 ? 3.771 -3.815 -7.185 1.00 95.69 101 LEU A N 1
A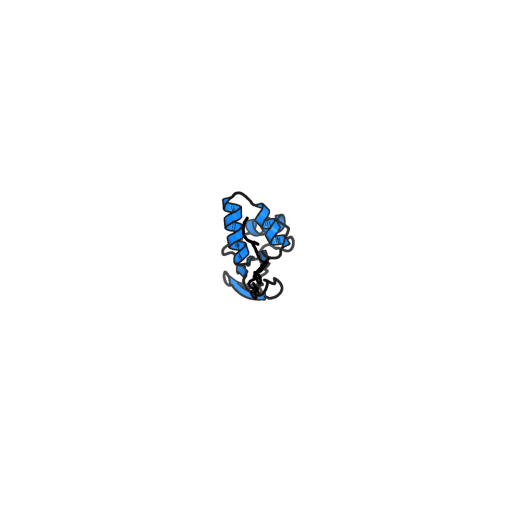TOM 775 C CA . LEU A 1 101 ? 3.908 -3.966 -5.734 1.00 95.69 101 LEU A CA 1
ATOM 776 C C . LEU A 1 101 ? 2.640 -4.520 -5.076 1.00 95.69 101 LEU A C 1
ATOM 778 O O . LEU A 1 101 ? 2.742 -5.300 -4.133 1.00 95.69 101 LEU A O 1
ATOM 782 N N . ALA A 1 102 ? 1.457 -4.176 -5.597 1.00 95.12 102 ALA A N 1
ATOM 783 C CA . ALA A 1 102 ? 0.195 -4.772 -5.162 1.00 95.12 102 ALA A CA 1
ATOM 784 C C . ALA A 1 102 ? 0.166 -6.285 -5.432 1.00 95.12 102 ALA A C 1
ATOM 786 O O . ALA A 1 102 ? -0.167 -7.064 -4.545 1.00 95.12 102 ALA A O 1
ATOM 787 N N . LYS A 1 103 ? 0.582 -6.725 -6.629 1.00 94.88 103 LYS A N 1
ATOM 788 C CA . LYS A 1 103 ? 0.678 -8.159 -6.970 1.00 94.88 103 LYS A CA 1
ATOM 789 C C . LYS A 1 103 ? 1.712 -8.907 -6.132 1.00 94.88 103 LYS A C 1
ATOM 791 O O . LYS A 1 103 ? 1.535 -10.091 -5.872 1.00 94.88 103 LYS A O 1
ATOM 796 N N . GLU A 1 104 ? 2.783 -8.229 -5.736 1.00 94.44 104 GLU A N 1
ATOM 797 C CA . GLU A 1 104 ? 3.818 -8.772 -4.849 1.00 94.44 104 GLU A CA 1
ATOM 798 C C . GLU A 1 104 ? 3.391 -8.771 -3.369 1.00 94.44 104 GLU A C 1
ATOM 800 O O . GLU A 1 104 ? 4.129 -9.277 -2.529 1.00 94.44 104 GLU A O 1
ATOM 805 N N . GLY A 1 105 ? 2.222 -8.207 -3.033 1.00 93.75 105 GLY A N 1
ATOM 806 C CA . GLY A 1 105 ? 1.731 -8.111 -1.656 1.00 93.75 105 GLY A CA 1
ATOM 807 C C . GLY A 1 105 ? 2.532 -7.143 -0.783 1.00 93.75 105 GLY A C 1
ATOM 808 O O . GLY A 1 105 ? 2.512 -7.263 0.436 1.00 93.75 105 GLY A O 1
ATOM 809 N N . ARG A 1 106 ? 3.261 -6.200 -1.390 1.00 95.25 106 ARG A N 1
ATOM 810 C CA . ARG A 1 106 ? 4.167 -5.255 -0.705 1.00 95.25 106 ARG A CA 1
ATOM 811 C C . ARG A 1 106 ? 3.507 -3.917 -0.377 1.00 95.25 106 ARG A C 1
ATOM 813 O O . ARG A 1 106 ? 4.073 -3.096 0.343 1.00 95.25 106 ARG A O 1
ATOM 820 N N . ILE A 1 107 ? 2.308 -3.703 -0.904 1.00 95.62 107 ILE A N 1
ATOM 821 C CA . ILE A 1 107 ? 1.394 -2.628 -0.526 1.00 95.62 107 ILE A CA 1
ATOM 822 C C . ILE A 1 107 ? -0.004 -3.222 -0.367 1.00 95.62 107 ILE A C 1
ATOM 824 O O . ILE A 1 107 ? -0.331 -4.215 -1.020 1.00 95.62 107 ILE A O 1
ATOM 828 N N . GLY A 1 108 ? -0.838 -2.598 0.456 1.00 95.88 108 GLY A N 1
ATOM 829 C CA . GLY A 1 108 ? -2.197 -3.074 0.679 1.00 95.88 108 GLY A CA 1
ATOM 830 C C . GLY A 1 108 ? -3.062 -2.089 1.446 1.00 95.88 108 GLY A C 1
ATOM 831 O O . GLY A 1 108 ? -2.665 -0.950 1.707 1.00 95.88 108 GLY A O 1
ATOM 832 N N . CYS A 1 109 ? -4.255 -2.551 1.810 1.00 96.44 109 CYS A N 1
ATOM 833 C CA . CYS A 1 109 ? -5.177 -1.834 2.682 1.00 96.44 109 CYS A CA 1
ATOM 834 C C . CYS A 1 109 ? -5.332 -2.553 4.021 1.00 96.44 109 CYS A C 1
ATOM 836 O O . CYS A 1 109 ? -5.069 -3.751 4.138 1.00 96.44 109 CYS A O 1
ATOM 838 N N . ALA A 1 110 ? -5.746 -1.811 5.042 1.00 96.06 110 ALA A N 1
ATOM 839 C CA . ALA A 1 110 ? -6.123 -2.365 6.332 1.00 96.06 110 ALA A CA 1
ATOM 840 C C . ALA A 1 110 ? -7.344 -1.629 6.882 1.00 96.06 110 ALA A C 1
ATOM 842 O O . ALA A 1 110 ? -7.369 -0.397 6.952 1.00 96.06 110 ALA A O 1
ATOM 843 N N . SER A 1 111 ? -8.338 -2.396 7.319 1.00 95.75 111 SER A N 1
ATOM 844 C CA . SER A 1 111 ? -9.495 -1.858 8.028 1.00 95.75 111 SER A CA 1
ATOM 845 C C . SER A 1 111 ? -9.144 -1.551 9.488 1.00 95.75 111 SER A C 1
ATOM 847 O O . SER A 1 111 ? -8.289 -2.228 10.073 1.00 95.75 111 SER A O 1
ATOM 849 N N . PRO A 1 112 ? -9.785 -0.542 10.102 1.00 94.50 112 PRO A N 1
ATOM 850 C CA . PRO A 1 112 ? -9.570 -0.240 11.509 1.00 94.50 112 PRO A CA 1
ATOM 851 C C . PRO A 1 112 ? -10.027 -1.400 12.404 1.00 94.50 112 PRO A C 1
ATOM 853 O O . PRO A 1 112 ? -11.066 -2.019 12.176 1.00 94.50 112 PRO A O 1
ATOM 856 N N . ILE A 1 113 ? -9.243 -1.668 13.444 1.00 92.44 113 ILE A N 1
ATOM 857 C CA . ILE A 1 113 ? -9.594 -2.528 14.569 1.00 92.44 113 ILE A CA 1
ATOM 858 C C . ILE A 1 113 ? -10.486 -1.681 15.478 1.00 92.44 113 ILE A C 1
ATOM 860 O O . ILE A 1 113 ? -10.033 -0.653 15.989 1.00 92.44 113 ILE A O 1
ATOM 864 N N . ASN A 1 114 ? 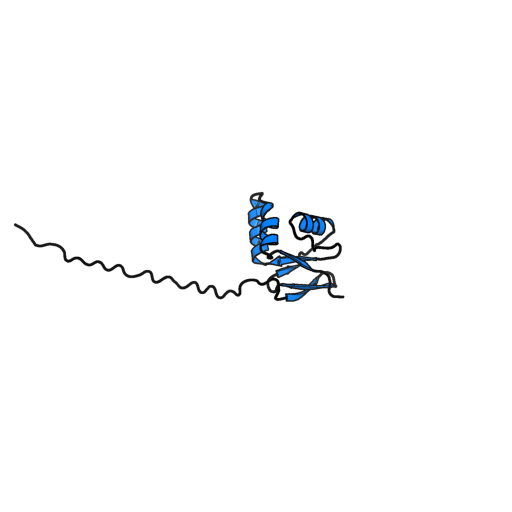-11.750 -2.076 15.609 1.00 68.75 114 ASN A N 1
ATOM 865 C CA . ASN A 1 114 ? -12.710 -1.431 16.509 1.00 68.75 114 ASN A CA 1
ATOM 866 C C . ASN A 1 114 ? -12.292 -1.552 17.976 1.00 68.75 114 ASN A C 1
ATOM 868 O O . ASN A 1 114 ? -11.828 -2.650 18.361 1.00 68.75 114 ASN A O 1
#

Mean predicted aligned error: 11.03 Å

Solvent-accessible surface area (backbone atoms only — not comparable to full-atom values): 7103 Å² total; per-residue (Å²): 137,84,81,95,78,79,84,88,78,88,76,82,76,73,85,73,70,79,76,78,75,70,81,61,83,76,84,44,67,85,49,62,41,82,48,76,56,96,95,38,37,26,63,40,29,56,70,44,42,71,56,94,78,66,52,68,68,54,41,56,47,45,30,73,47,67,44,69,86,50,51,88,84,35,44,42,36,32,26,59,69,51,53,55,52,44,55,56,34,46,77,71,69,41,70,62,53,58,37,52,36,40,76,71,53,41,34,52,62,31,57,64,58,130

Foldseek 3Di:
DDDDDDDDDPDPPDPPDPPPPVPPPPWDQVAWDWDDAPNFIWTGTDQKDWDNDDAPVNQVVLCVLPQVVRDGQWTKIAHPVLVVVCVVCVVVVHPNSSSVCVVVVRMHITHTDD

Radius of gyration: 24.42 Å; Cα contacts (8 Å, |Δi|>4): 148; chains: 1; bounding box: 84×37×46 Å

pLDDT: mean 84.01, std 17.51, range [38.69, 96.88]